Protein AF-A0A356J4E2-F1 (afdb_monomer_lite)

pLDDT: mean 89.83, std 13.66, range [46.75, 98.56]

Secondary structure (DSSP, 8-state):
-TT---SSSS-----EEEEEEE--SSEEEEEEE-TTS-EEEEEPEEEETTEEEEEEETTSSSSS----EEEEEE-

Radius of gyration: 14.54 Å; chains: 1; bounding box: 33×22×44 Å

Foldseek 3Di:
DVPCQDDPPSDDDWDKDKDKDAADDADKWKFFADPVRHGDDTFDWDADPRMIIGMQTLPPDVVGGTDDMDMDGDD

Structure (mmCIF, N/CA/C/O backbone):
data_AF-A0A356J4E2-F1
#
_entry.id   AF-A0A356J4E2-F1
#
loop_
_atom_site.group_PDB
_atom_site.id
_atom_site.type_symbol
_atom_site.label_atom_id
_atom_site.label_alt_id
_atom_site.label_comp_id
_atom_site.label_asym_id
_atom_site.label_entity_id
_atom_site.label_seq_id
_atom_site.pdbx_PDB_ins_code
_atom_site.Cartn_x
_atom_site.Cartn_y
_atom_site.Cartn_z
_atom_site.occupancy
_atom_site.B_iso_or_equiv
_atom_site.auth_seq_id
_atom_site.auth_comp_id
_atom_site.auth_asym_id
_atom_site.auth_atom_id
_atom_site.pdbx_PDB_model_num
ATOM 1 N N . MET A 1 1 ? 18.649 1.604 -28.518 1.00 46.75 1 MET A N 1
ATOM 2 C CA . MET A 1 1 ? 17.291 1.661 -29.098 1.00 46.75 1 MET A CA 1
ATOM 3 C C . MET A 1 1 ? 16.371 2.242 -28.030 1.00 46.75 1 MET A C 1
ATOM 5 O O . MET A 1 1 ? 16.353 1.715 -26.932 1.00 46.75 1 MET A O 1
ATOM 9 N N . LEU A 1 2 ? 15.710 3.371 -28.297 1.00 54.25 2 LEU A N 1
ATOM 10 C CA . LEU A 1 2 ? 14.992 4.213 -27.312 1.00 54.25 2 LEU A CA 1
ATOM 11 C C . LEU A 1 2 ? 13.581 3.683 -26.945 1.00 54.25 2 LEU A C 1
ATOM 13 O O . LEU A 1 2 ? 12.766 4.392 -26.362 1.00 54.25 2 LEU A O 1
ATOM 17 N N . LEU A 1 3 ? 13.274 2.439 -27.322 1.00 55.75 3 LEU A N 1
ATOM 18 C CA . LEU A 1 3 ? 11.946 1.825 -27.212 1.00 55.75 3 LEU A CA 1
ATOM 19 C C . LEU A 1 3 ? 11.999 0.437 -26.552 1.00 55.75 3 LEU A C 1
ATOM 21 O O . LEU A 1 3 ? 11.220 -0.440 -26.901 1.00 55.75 3 LEU A O 1
ATOM 25 N N . ASP A 1 4 ? 12.905 0.239 -25.596 1.00 57.66 4 ASP A N 1
ATOM 26 C CA . ASP A 1 4 ? 12.944 -0.975 -24.772 1.00 57.66 4 ASP A CA 1
ATOM 27 C C . ASP A 1 4 ? 12.504 -0.630 -23.338 1.00 57.66 4 ASP A C 1
ATOM 29 O O . ASP A 1 4 ? 13.308 -0.494 -22.420 1.00 57.66 4 ASP A O 1
ATOM 33 N N . TRP A 1 5 ? 11.207 -0.350 -23.164 1.00 52.53 5 TRP A N 1
ATOM 34 C CA . TRP A 1 5 ? 10.627 0.196 -21.921 1.00 52.53 5 TRP A CA 1
ATOM 35 C C . TRP A 1 5 ? 10.331 -0.872 -20.850 1.00 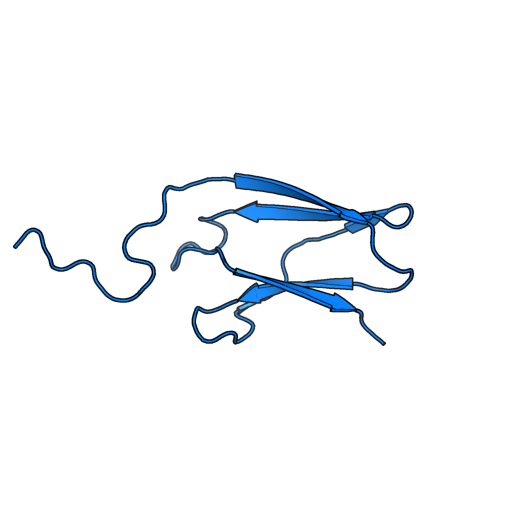52.53 5 TRP A C 1
ATOM 37 O O . TRP A 1 5 ? 9.529 -0.635 -19.943 1.00 52.53 5 TRP A O 1
ATOM 47 N N . GLY A 1 6 ? 10.965 -2.047 -20.938 1.00 58.75 6 GLY A N 1
ATOM 48 C CA . GLY A 1 6 ? 10.795 -3.141 -19.976 1.00 58.75 6 GLY A CA 1
ATOM 49 C C . GLY A 1 6 ? 9.339 -3.601 -19.822 1.00 58.75 6 GLY A C 1
ATOM 50 O O . GLY A 1 6 ? 8.475 -3.242 -20.616 1.00 58.75 6 GLY A O 1
ATOM 51 N N . ARG A 1 7 ? 9.043 -4.425 -18.810 1.00 64.19 7 ARG A N 1
ATOM 52 C CA . ARG A 1 7 ? 7.664 -4.789 -18.423 1.00 64.19 7 ARG A CA 1
ATOM 53 C C . ARG A 1 7 ? 7.060 -3.734 -17.487 1.00 64.19 7 ARG A C 1
ATOM 55 O O . ARG A 1 7 ? 7.788 -2.952 -16.888 1.00 64.19 7 ARG A O 1
ATOM 62 N N . LEU A 1 8 ? 5.728 -3.737 -17.380 1.00 59.47 8 LEU A N 1
ATOM 63 C CA . LEU A 1 8 ? 4.942 -2.818 -16.551 1.00 59.47 8 LEU A CA 1
ATOM 64 C C . LEU A 1 8 ? 5.508 -2.613 -15.126 1.00 59.47 8 LEU A C 1
ATOM 66 O O . LEU A 1 8 ? 5.956 -3.582 -14.508 1.00 59.47 8 LEU A O 1
ATOM 70 N N . PRO A 1 9 ? 5.358 -1.401 -14.555 1.00 57.78 9 PRO A N 1
ATOM 71 C CA . PRO A 1 9 ? 4.849 -0.189 -15.201 1.00 57.78 9 PRO A CA 1
ATOM 72 C C . PRO A 1 9 ? 5.954 0.518 -16.005 1.00 57.78 9 PRO A C 1
ATOM 74 O O . PRO A 1 9 ? 7.057 0.744 -15.513 1.00 57.78 9 PRO A O 1
ATOM 77 N N . HIS A 1 10 ? 5.633 0.901 -17.242 1.00 66.81 10 HIS A N 1
ATOM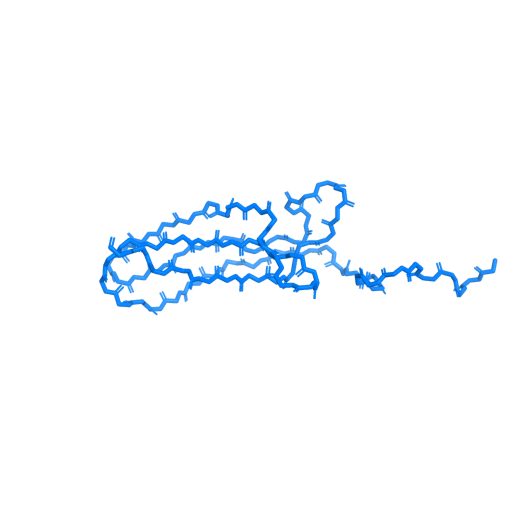 78 C CA . HIS A 1 10 ? 6.558 1.468 -18.231 1.00 66.81 10 HIS A CA 1
ATOM 79 C C . HIS A 1 10 ? 6.928 2.940 -17.948 1.00 66.81 10 HIS A C 1
ATOM 81 O O . HIS A 1 10 ? 6.722 3.789 -18.803 1.00 66.81 10 HIS A O 1
ATOM 87 N N . LEU A 1 11 ? 7.500 3.226 -16.772 1.00 75.81 11 LEU A N 1
ATOM 88 C CA . LEU A 1 11 ? 7.869 4.542 -16.213 1.00 75.81 11 LEU A CA 1
ATOM 89 C C . LEU A 1 11 ? 6.775 5.191 -15.346 1.00 75.81 11 LEU A C 1
ATOM 91 O O . LEU A 1 11 ? 5.761 5.690 -15.824 1.00 75.81 11 LEU A O 1
ATOM 95 N N . MET A 1 12 ? 7.039 5.240 -14.040 1.00 82.19 12 MET A N 1
ATOM 96 C CA . MET A 1 12 ? 6.281 6.013 -13.054 1.00 82.19 12 MET A CA 1
ATOM 97 C C . MET A 1 12 ? 7.118 7.217 -12.618 1.00 82.19 12 MET A C 1
ATOM 99 O O . MET A 1 12 ? 8.294 7.073 -12.281 1.00 82.19 12 MET A O 1
ATOM 103 N N . ARG A 1 13 ? 6.521 8.413 -12.595 1.00 89.00 13 ARG A N 1
ATOM 104 C CA . ARG A 1 13 ? 7.160 9.583 -11.980 1.00 89.00 13 ARG A CA 1
ATOM 105 C C . ARG A 1 13 ? 7.242 9.348 -10.473 1.00 89.00 13 ARG A C 1
ATOM 107 O O . ARG A 1 13 ? 6.215 9.065 -9.861 1.00 89.00 13 ARG A O 1
ATOM 114 N N . ASN A 1 14 ? 8.426 9.510 -9.876 1.00 93.00 14 ASN A N 1
ATOM 115 C CA . ASN A 1 14 ? 8.531 9.433 -8.420 1.00 93.00 14 ASN A CA 1
ATOM 116 C C . ASN A 1 14 ? 7.637 10.506 -7.774 1.00 93.00 14 ASN A C 1
ATOM 118 O O . ASN A 1 14 ? 7.614 11.662 -8.208 1.00 93.00 14 ASN A O 1
ATOM 122 N N . GLY A 1 15 ? 6.880 10.105 -6.762 1.00 94.38 15 GLY A N 1
ATOM 123 C CA . GLY A 1 15 ? 5.841 10.912 -6.154 1.00 94.38 15 GLY A CA 1
ATOM 124 C C . GLY A 1 15 ? 5.321 10.289 -4.869 1.00 94.38 15 GLY A C 1
ATOM 125 O O . GLY A 1 15 ? 5.548 9.113 -4.576 1.00 94.38 15 GLY A O 1
ATOM 126 N N . ARG A 1 16 ? 4.632 11.126 -4.094 1.00 97.69 16 ARG A N 1
ATOM 127 C CA . ARG A 1 16 ? 4.083 10.783 -2.785 1.00 97.69 16 ARG A CA 1
ATOM 128 C C . ARG A 1 16 ? 2.694 11.373 -2.644 1.00 97.69 16 ARG A C 1
ATOM 130 O O . ARG A 1 16 ? 2.462 12.487 -3.113 1.00 97.69 16 ARG A O 1
ATOM 137 N N . ALA A 1 17 ? 1.803 10.665 -1.968 1.00 97.81 17 ALA A N 1
ATOM 138 C CA . ALA A 1 17 ? 0.483 11.162 -1.621 1.00 97.81 17 ALA A CA 1
ATOM 139 C C . ALA A 1 17 ? 0.115 10.739 -0.197 1.00 97.81 17 ALA A C 1
ATOM 141 O O . ALA A 1 17 ? 0.199 9.564 0.156 1.00 97.81 17 ALA A O 1
ATOM 142 N N . ALA A 1 18 ? -0.332 11.699 0.613 1.00 98.19 18 ALA A N 1
ATOM 143 C CA . ALA A 1 18 ? -0.964 11.406 1.891 1.00 98.19 18 ALA A CA 1
ATOM 144 C C . ALA A 1 18 ? -2.419 10.990 1.637 1.00 98.19 18 ALA A C 1
ATOM 146 O O . ALA A 1 18 ? -3.235 11.789 1.175 1.00 98.19 18 ALA A O 1
ATOM 147 N N . CYS A 1 19 ? -2.746 9.738 1.938 1.00 97.94 19 CYS A N 1
ATOM 148 C CA . CYS A 1 19 ? -4.077 9.180 1.756 1.00 97.94 19 CYS A CA 1
ATOM 149 C C . CYS A 1 19 ? -4.832 9.200 3.087 1.00 97.94 19 CYS A C 1
ATOM 151 O O . CYS A 1 19 ? -4.298 8.791 4.119 1.00 97.94 19 CYS A O 1
ATOM 153 N N . ARG A 1 20 ? -6.088 9.666 3.074 1.00 97.81 20 ARG A N 1
ATOM 154 C CA . ARG A 1 20 ? -6.965 9.649 4.252 1.00 97.81 20 ARG A CA 1
ATOM 155 C C . ARG A 1 20 ? -8.400 9.318 3.867 1.00 97.81 20 ARG A C 1
ATOM 157 O O . ARG A 1 20 ? -9.053 10.098 3.178 1.00 97.81 20 ARG A O 1
ATOM 164 N N . LEU A 1 21 ? -8.909 8.191 4.353 1.00 96.81 21 LEU A N 1
ATOM 165 C CA . LEU A 1 21 ? -10.209 7.634 3.960 1.00 96.81 21 LEU A CA 1
ATOM 166 C C . LEU A 1 21 ? -11.065 7.377 5.201 1.00 96.81 21 LEU A C 1
ATOM 168 O O . LEU A 1 21 ? -10.528 7.056 6.259 1.00 96.81 21 LEU A O 1
ATOM 172 N N . ARG A 1 22 ? -12.390 7.540 5.100 1.00 97.94 22 ARG A N 1
ATOM 173 C CA . ARG A 1 22 ? -13.303 7.034 6.140 1.00 97.94 22 ARG A CA 1
ATOM 174 C C . ARG A 1 22 ? -13.402 5.519 5.996 1.00 97.94 22 ARG A C 1
ATOM 176 O O . ARG A 1 22 ? -13.543 5.036 4.877 1.00 97.94 22 ARG A O 1
ATOM 183 N N . VAL A 1 23 ? -13.355 4.807 7.113 1.00 96.94 23 VAL A N 1
ATOM 184 C CA . VAL A 1 23 ? -13.455 3.345 7.166 1.00 96.94 23 VAL A CA 1
ATOM 185 C C . VAL A 1 23 ? -14.471 2.930 8.224 1.00 96.94 23 VAL A C 1
ATOM 187 O O . VAL A 1 23 ? -14.778 3.707 9.129 1.00 96.94 23 VAL A O 1
ATOM 190 N N . ALA A 1 24 ? -15.010 1.720 8.093 1.00 95.75 24 ALA A N 1
ATOM 191 C CA . ALA A 1 24 ? -15.781 1.103 9.167 1.00 95.75 24 ALA A CA 1
ATOM 192 C C . ALA A 1 24 ? -14.867 0.772 10.360 1.00 95.75 24 ALA A C 1
ATOM 194 O O . ALA A 1 24 ? -13.656 0.616 10.188 1.00 95.75 24 ALA A O 1
ATOM 195 N N . ASP A 1 25 ? -15.452 0.635 11.549 1.00 92.44 25 ASP A N 1
ATOM 196 C CA . ASP A 1 25 ? -14.715 0.270 12.762 1.00 92.44 25 ASP A CA 1
ATOM 197 C C . ASP A 1 25 ? -14.021 -1.090 12.624 1.00 92.44 25 ASP A C 1
ATOM 199 O O . ASP A 1 25 ? -14.499 -1.976 11.919 1.00 92.44 25 ASP A O 1
ATOM 203 N N . GLY A 1 26 ? -12.909 -1.285 13.322 1.00 91.69 26 GLY A N 1
ATOM 204 C CA . GLY A 1 26 ? -12.130 -2.522 13.300 1.00 91.69 26 GLY A CA 1
ATOM 205 C C . GLY A 1 26 ? -10.694 -2.288 12.863 1.00 91.69 26 GLY A C 1
ATOM 206 O O . GLY A 1 26 ? -10.286 -1.154 12.596 1.00 91.69 26 GLY A O 1
ATOM 207 N N . ASP A 1 27 ? -9.944 -3.378 12.795 1.00 94.06 27 ASP A N 1
ATOM 208 C CA . ASP A 1 27 ? -8.532 -3.339 12.453 1.00 94.06 27 ASP A CA 1
ATOM 209 C C . ASP A 1 27 ? -8.357 -3.390 10.938 1.00 94.06 27 ASP A C 1
ATOM 211 O O . ASP A 1 27 ? -9.017 -4.157 10.237 1.00 94.06 27 ASP A O 1
ATOM 215 N N . TRP A 1 28 ? -7.466 -2.547 10.423 1.00 97.62 28 TRP A N 1
ATOM 216 C CA . TRP A 1 28 ? -7.206 -2.432 8.994 1.00 97.62 28 TRP A CA 1
ATOM 217 C C . TRP A 1 28 ? -5.727 -2.628 8.703 1.00 97.62 28 TRP A C 1
ATOM 219 O O . TRP A 1 28 ? -4.860 -2.169 9.448 1.00 97.62 28 TRP A O 1
ATOM 229 N N . THR A 1 29 ? -5.439 -3.265 7.575 1.00 98.19 29 THR A N 1
ATOM 230 C CA . THR A 1 29 ? -4.091 -3.400 7.031 1.00 98.19 29 THR A CA 1
ATOM 231 C C . THR A 1 29 ? -4.073 -2.898 5.598 1.00 98.19 29 T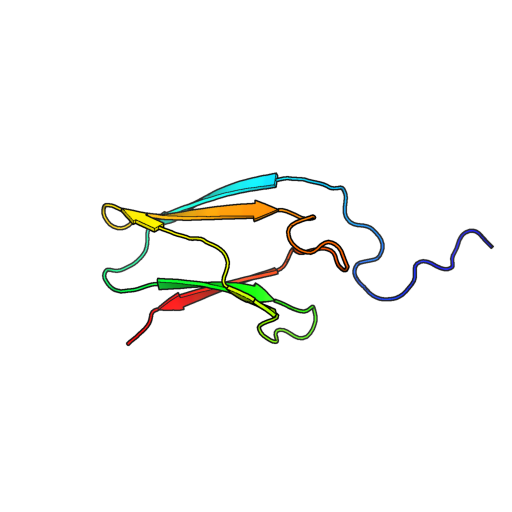HR A C 1
ATOM 233 O O . THR A 1 29 ? -4.955 -3.214 4.800 1.00 98.19 29 THR A O 1
ATOM 236 N N . VAL A 1 30 ? -3.070 -2.083 5.278 1.00 98.50 30 VAL A N 1
ATOM 237 C CA . VAL A 1 30 ? -2.836 -1.598 3.919 1.00 98.50 30 VAL A CA 1
ATOM 238 C C . VAL A 1 30 ? -1.713 -2.414 3.305 1.00 98.50 30 VAL A C 1
ATOM 240 O O . VAL A 1 30 ? -0.634 -2.513 3.885 1.00 98.50 30 VAL A O 1
ATOM 243 N N . TYR A 1 31 ? -1.944 -2.963 2.120 1.00 98.56 31 TYR A N 1
ATOM 244 C CA . TYR A 1 31 ? -0.936 -3.684 1.350 1.00 98.56 31 TYR A CA 1
ATOM 245 C C . TYR A 1 31 ? -0.570 -2.898 0.101 1.00 98.56 31 TYR A C 1
ATOM 247 O O . TYR A 1 31 ? -1.447 -2.364 -0.571 1.00 98.56 31 TYR A O 1
ATOM 255 N N . ALA A 1 32 ? 0.717 -2.855 -0.235 1.00 97.94 32 ALA A N 1
ATOM 256 C CA . ALA A 1 32 ? 1.153 -2.550 -1.591 1.00 97.94 32 ALA A CA 1
ATOM 257 C C . ALA A 1 32 ? 1.073 -3.829 -2.430 1.00 97.94 32 ALA A C 1
ATOM 259 O O . ALA A 1 32 ? 1.431 -4.908 -1.946 1.00 97.94 32 ALA A O 1
ATOM 260 N N . LEU A 1 33 ? 0.623 -3.712 -3.678 1.00 97.25 33 LEU A N 1
ATOM 261 C CA . LEU A 1 33 ? 0.418 -4.853 -4.568 1.00 97.25 33 LEU A CA 1
ATOM 262 C C . LEU A 1 33 ? 1.446 -4.908 -5.699 1.00 97.25 33 LEU A C 1
ATOM 264 O O . LEU A 1 33 ? 1.952 -3.888 -6.177 1.00 97.25 33 LEU A O 1
ATOM 268 N N . ASN A 1 34 ? 1.692 -6.123 -6.176 1.00 92.81 34 ASN A N 1
ATOM 269 C CA . ASN A 1 34 ? 2.223 -6.362 -7.508 1.00 92.81 34 ASN A CA 1
ATOM 270 C C . ASN A 1 34 ? 1.170 -6.054 -8.586 1.00 92.81 34 ASN A C 1
ATOM 272 O O . ASN A 1 34 ? -0.024 -5.942 -8.312 1.00 92.81 34 ASN A O 1
ATOM 276 N N . ALA A 1 35 ? 1.614 -5.939 -9.841 1.00 88.81 35 ALA A N 1
ATOM 277 C CA . ALA A 1 35 ? 0.722 -5.693 -10.979 1.00 88.81 35 ALA A CA 1
ATOM 278 C C . ALA A 1 35 ? -0.270 -6.846 -11.239 1.00 88.81 35 ALA A C 1
ATOM 280 O O . ALA A 1 35 ? -1.293 -6.633 -11.880 1.00 88.81 35 ALA A O 1
ATOM 281 N N . ASP A 1 36 ? 0.032 -8.051 -10.748 1.00 92.12 36 ASP A N 1
ATOM 282 C CA . ASP A 1 36 ? -0.842 -9.229 -10.801 1.00 92.12 36 ASP A CA 1
ATOM 283 C C . ASP A 1 36 ? -1.846 -9.298 -9.632 1.00 92.12 36 ASP A C 1
ATOM 285 O O . ASP A 1 36 ? -2.636 -10.235 -9.556 1.00 92.12 36 ASP A O 1
ATOM 289 N N . GLY A 1 37 ? -1.831 -8.308 -8.732 1.00 93.81 37 GLY A N 1
ATOM 290 C CA . GLY A 1 37 ? -2.716 -8.227 -7.573 1.00 93.81 37 GLY A CA 1
ATOM 291 C C . GLY A 1 37 ? -2.214 -8.965 -6.332 1.00 93.81 37 GLY A C 1
ATOM 292 O O . GLY A 1 37 ? -2.856 -8.869 -5.288 1.00 93.81 37 GLY A O 1
ATOM 293 N N . SER A 1 38 ? -1.073 -9.661 -6.385 1.00 95.88 38 SER A N 1
ATOM 294 C CA . SER A 1 38 ? -0.520 -10.292 -5.186 1.00 95.88 38 SER A CA 1
ATOM 295 C C . SER A 1 38 ? -0.038 -9.233 -4.186 1.00 95.88 38 SER A C 1
ATOM 297 O O . SER A 1 38 ? 0.512 -8.195 -4.568 1.00 95.88 38 SER A O 1
ATOM 299 N N . HIS A 1 39 ? -0.178 -9.507 -2.886 1.00 97.44 39 HIS A N 1
ATOM 300 C CA . HIS A 1 39 ? 0.416 -8.663 -1.844 1.00 97.44 39 HIS A CA 1
ATOM 301 C C . HIS A 1 39 ? 1.940 -8.668 -1.973 1.00 97.44 39 HIS A C 1
ATOM 303 O O . HIS A 1 39 ? 2.546 -9.723 -2.163 1.00 97.44 39 HIS A O 1
ATOM 309 N N . ARG A 1 40 ? 2.557 -7.489 -1.861 1.00 96.06 40 ARG A N 1
ATOM 310 C CA . ARG A 1 40 ? 4.015 -7.324 -1.866 1.00 96.06 40 ARG A CA 1
ATOM 311 C C . ARG A 1 40 ? 4.549 -7.039 -0.464 1.00 96.06 40 ARG A C 1
ATOM 313 O O . ARG A 1 40 ? 5.422 -7.755 0.010 1.00 96.06 40 ARG A O 1
ATOM 320 N N . PHE A 1 41 ? 4.030 -6.007 0.201 1.00 97.56 41 PHE A N 1
ATOM 321 C CA . PHE A 1 41 ? 4.397 -5.654 1.576 1.00 97.56 41 PHE A CA 1
ATOM 322 C C . PHE A 1 41 ? 3.278 -4.879 2.277 1.00 97.56 41 PHE A C 1
ATOM 324 O O . PHE A 1 41 ? 2.413 -4.290 1.627 1.00 97.56 41 PHE A O 1
ATOM 331 N N . VAL A 1 42 ? 3.319 -4.860 3.612 1.00 98.19 42 VAL A N 1
ATOM 332 C CA . VAL A 1 42 ? 2.422 -4.046 4.443 1.00 98.19 42 VAL A CA 1
ATOM 333 C C . VAL A 1 42 ? 2.907 -2.598 4.457 1.00 98.19 42 VAL A C 1
ATOM 335 O O . VAL A 1 42 ? 4.076 -2.323 4.725 1.00 98.19 42 VAL A O 1
ATOM 338 N N . VAL A 1 43 ? 2.000 -1.666 4.192 1.00 98.31 43 VAL A N 1
ATOM 339 C CA . VAL A 1 43 ? 2.244 -0.227 4.267 1.00 98.31 43 VAL A CA 1
ATOM 340 C C . VAL A 1 43 ? 1.917 0.253 5.682 1.00 98.31 43 VAL A C 1
ATOM 342 O O . VAL A 1 43 ? 0.819 -0.023 6.168 1.00 98.31 43 VAL A O 1
ATOM 345 N N . PRO A 1 44 ? 2.816 1.003 6.349 1.00 98.12 44 PRO A N 1
ATOM 346 C CA . PRO A 1 44 ? 2.504 1.626 7.627 1.00 98.12 44 PRO A CA 1
ATOM 347 C C . PRO A 1 44 ? 1.250 2.496 7.520 1.00 98.12 44 PRO A C 1
ATOM 349 O O . PRO A 1 44 ? 1.181 3.425 6.711 1.00 98.12 44 PRO A O 1
ATOM 352 N N . SER A 1 45 ? 0.262 2.188 8.351 1.00 98.00 45 SER A N 1
ATOM 353 C CA . SER A 1 45 ? -1.025 2.869 8.364 1.00 98.00 45 SER A CA 1
A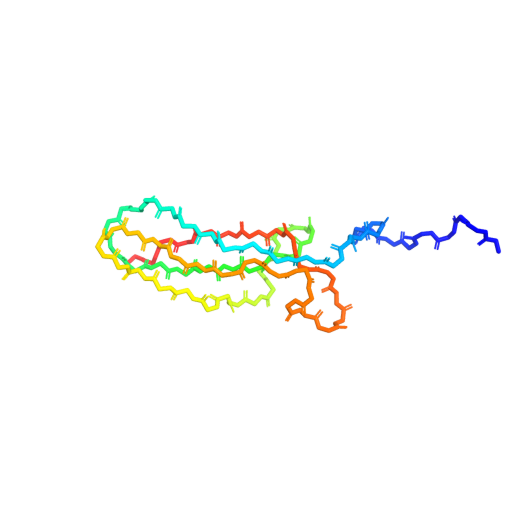TOM 354 C C . SER A 1 45 ? -1.555 3.003 9.783 1.00 98.00 45 SER A C 1
ATOM 356 O O . SER A 1 45 ? -1.262 2.164 10.632 1.00 98.00 45 SER A O 1
ATOM 358 N N . ALA A 1 46 ? -2.366 4.026 10.028 1.00 96.88 46 ALA A N 1
ATOM 359 C CA . ALA A 1 46 ? -3.024 4.241 11.311 1.00 96.88 46 ALA A CA 1
ATOM 360 C C . ALA A 1 46 ? -4.524 4.459 11.113 1.00 96.88 46 ALA A C 1
ATOM 362 O O . ALA A 1 46 ? -4.943 5.103 10.150 1.00 96.88 46 ALA A O 1
ATOM 363 N N . VAL A 1 47 ? -5.332 3.942 12.039 1.00 96.81 47 VAL A N 1
ATOM 364 C CA . VAL A 1 47 ? -6.765 4.234 12.109 1.00 96.81 47 VAL A CA 1
ATOM 365 C C . VAL A 1 47 ? -7.015 5.125 13.314 1.00 96.81 47 VAL A C 1
ATOM 367 O O . VAL A 1 47 ? -6.798 4.732 14.454 1.00 96.81 47 VAL A O 1
ATOM 370 N N . GLU A 1 48 ? -7.510 6.332 13.061 1.00 95.31 48 GLU A N 1
ATOM 371 C CA . GLU A 1 48 ? -7.868 7.290 14.103 1.00 95.31 48 GLU A CA 1
ATOM 372 C C . GLU A 1 48 ? -9.269 7.835 13.845 1.00 95.31 48 GLU A C 1
ATOM 374 O O . GLU A 1 48 ? -9.539 8.408 12.786 1.00 95.31 48 GLU A O 1
ATOM 379 N N . LYS A 1 49 ? -10.168 7.698 14.829 1.00 94.56 49 LYS A N 1
ATOM 380 C CA . LYS A 1 49 ? -11.541 8.239 14.772 1.00 94.56 49 LYS A CA 1
ATOM 381 C C . LYS A 1 49 ? -12.279 7.851 13.473 1.00 94.56 49 LYS A C 1
ATOM 383 O O . LYS A 1 49 ? -12.846 8.709 12.792 1.00 94.56 49 LYS A O 1
ATOM 388 N N . GLY A 1 50 ? -12.214 6.569 13.097 1.00 95.50 50 GLY A N 1
ATOM 389 C CA . GLY A 1 50 ? -12.858 6.032 11.889 1.00 95.50 50 GLY A CA 1
ATOM 390 C C . GLY A 1 50 ? -12.229 6.503 10.573 1.00 95.50 50 GLY A C 1
ATOM 391 O O . GLY A 1 50 ? -12.883 6.500 9.526 1.00 95.50 50 GLY A O 1
ATOM 392 N N . ARG A 1 51 ? -10.976 6.977 10.604 1.00 97.56 51 ARG A N 1
ATOM 393 C CA . ARG A 1 51 ? -10.223 7.347 9.405 1.00 97.56 51 ARG A CA 1
ATOM 394 C C . ARG A 1 51 ? -8.895 6.614 9.342 1.00 97.56 51 ARG A C 1
ATOM 396 O O . ARG A 1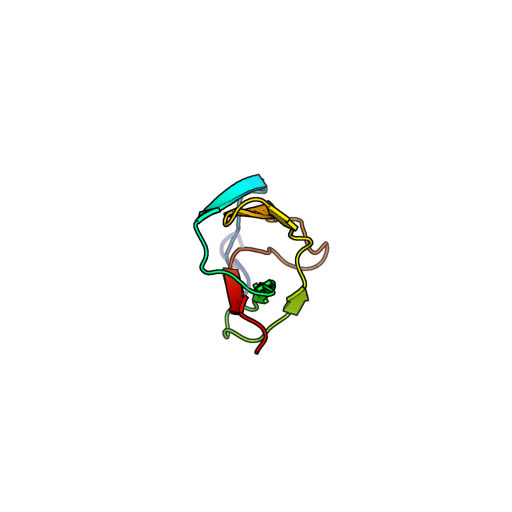 51 ? -8.061 6.794 10.222 1.00 97.56 51 ARG A O 1
ATOM 403 N N . LEU A 1 52 ? -8.699 5.871 8.260 1.00 98.06 52 LEU A N 1
ATOM 404 C CA . LEU A 1 52 ? -7.425 5.258 7.914 1.00 98.06 52 LEU A CA 1
ATOM 405 C C . LEU A 1 52 ? -6.533 6.293 7.219 1.00 98.06 52 LEU A C 1
ATOM 407 O O . LEU A 1 52 ? -6.988 6.982 6.297 1.00 98.06 52 LEU A O 1
ATOM 411 N N . SER A 1 53 ? -5.281 6.395 7.651 1.00 98.31 53 SER A N 1
ATOM 412 C CA . SER A 1 53 ? -4.236 7.205 7.027 1.00 98.31 53 SER A CA 1
ATOM 413 C C . SER A 1 53 ? -3.012 6.364 6.677 1.00 98.31 53 SER A C 1
ATOM 415 O O . SER A 1 53 ? -2.585 5.513 7.454 1.00 98.31 53 SER A O 1
ATOM 417 N N . PHE A 1 54 ? -2.442 6.622 5.501 1.00 98.56 54 PHE A N 1
ATOM 418 C CA . PHE A 1 54 ? -1.164 6.064 5.052 1.00 98.56 54 PHE A CA 1
ATOM 419 C C . PHE A 1 54 ? -0.535 6.986 3.998 1.00 98.56 54 PHE A C 1
ATOM 421 O O . PHE A 1 54 ? -1.202 7.873 3.459 1.00 98.56 54 PHE A O 1
ATOM 428 N N . GLU A 1 55 ? 0.748 6.791 3.699 1.00 98.50 55 GLU A N 1
ATOM 429 C CA . GLU A 1 55 ? 1.445 7.525 2.639 1.00 98.50 55 GLU A CA 1
ATOM 430 C C . GLU A 1 55 ? 1.730 6.585 1.463 1.00 98.50 55 GLU A C 1
ATOM 432 O O . GLU A 1 55 ? 2.495 5.629 1.593 1.00 98.50 55 GLU A O 1
ATOM 437 N N . ALA A 1 56 ? 1.121 6.857 0.308 1.00 97.94 56 ALA A N 1
ATOM 438 C CA . ALA A 1 56 ? 1.463 6.189 -0.939 1.00 97.94 56 ALA A CA 1
ATOM 439 C C . ALA A 1 56 ? 2.756 6.803 -1.487 1.00 97.94 56 ALA A C 1
ATOM 441 O O . ALA A 1 56 ? 2.828 8.018 -1.681 1.00 97.94 56 ALA A O 1
ATOM 442 N N . LYS A 1 57 ? 3.775 5.979 -1.733 1.00 97.81 57 LYS A N 1
ATOM 443 C CA . LYS A 1 57 ? 5.074 6.397 -2.273 1.00 97.81 57 LYS A CA 1
ATOM 444 C C . LYS A 1 57 ? 5.444 5.505 -3.436 1.00 97.81 57 LYS A C 1
ATOM 446 O O . LYS A 1 57 ? 5.495 4.288 -3.274 1.00 97.81 57 LYS A O 1
ATOM 451 N N . VAL A 1 58 ? 5.768 6.119 -4.567 1.00 96.12 58 VAL A N 1
ATOM 452 C CA . VAL A 1 58 ? 6.242 5.387 -5.746 1.00 96.12 58 VAL A CA 1
ATOM 453 C C . VAL A 1 58 ? 7.568 4.683 -5.455 1.00 96.12 58 VAL A C 1
ATOM 455 O O . VAL A 1 58 ? 7.766 3.563 -5.915 1.00 96.12 58 VAL A O 1
ATOM 458 N N . ASP A 1 59 ? 8.423 5.297 -4.636 1.00 95.25 59 ASP A N 1
ATOM 459 C CA . ASP A 1 59 ? 9.734 4.796 -4.212 1.00 95.25 59 ASP A CA 1
ATOM 460 C C . ASP A 1 59 ? 9.717 4.030 -2.873 1.00 95.25 59 ASP A C 1
ATOM 462 O O . ASP A 1 59 ? 10.755 3.899 -2.229 1.00 95.25 59 ASP A O 1
ATOM 466 N N . ALA A 1 60 ? 8.557 3.514 -2.436 1.00 95.88 60 ALA A N 1
ATOM 467 C CA . ALA A 1 60 ? 8.457 2.714 -1.204 1.00 95.88 60 ALA A CA 1
ATOM 468 C C . ALA A 1 60 ? 9.319 1.438 -1.227 1.00 95.88 60 ALA A 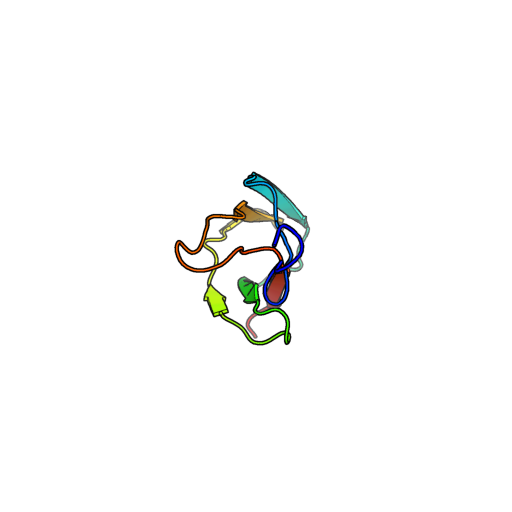C 1
ATOM 470 O O . ALA A 1 60 ? 9.723 0.952 -0.172 1.00 95.88 60 ALA A O 1
ATOM 471 N N . ASP A 1 61 ? 9.587 0.908 -2.420 1.00 92.31 61 ASP A N 1
ATOM 472 C CA . ASP A 1 61 ? 10.456 -0.237 -2.665 1.00 92.31 61 ASP A CA 1
ATOM 473 C C . ASP A 1 61 ? 11.605 0.223 -3.582 1.00 92.31 61 ASP A C 1
ATOM 475 O O . ASP A 1 61 ? 11.346 0.760 -4.663 1.00 92.31 61 ASP A O 1
ATOM 479 N N . PRO A 1 62 ? 12.877 0.049 -3.178 1.00 88.75 62 PRO A N 1
ATOM 480 C CA . PRO A 1 62 ? 14.021 0.499 -3.969 1.00 88.75 62 PRO A CA 1
ATOM 481 C C . PRO A 1 62 ? 14.208 -0.289 -5.275 1.00 88.75 62 PRO A C 1
ATOM 483 O O . PRO A 1 62 ? 14.972 0.142 -6.137 1.00 88.75 62 PRO A O 1
ATOM 486 N N . THR A 1 63 ? 13.550 -1.441 -5.426 1.00 87.88 63 THR A N 1
ATOM 487 C CA . THR A 1 63 ? 13.693 -2.338 -6.582 1.00 87.88 63 THR A CA 1
ATOM 488 C C . THR A 1 63 ? 12.556 -2.213 -7.595 1.00 87.88 63 THR A C 1
ATOM 490 O O . THR A 1 63 ? 12.727 -2.602 -8.751 1.00 87.88 63 THR A O 1
ATOM 493 N N . ALA A 1 64 ? 11.406 -1.657 -7.197 1.00 88.25 64 ALA A N 1
ATOM 494 C CA . ALA A 1 64 ? 10.222 -1.563 -8.043 1.00 88.25 64 ALA A CA 1
ATOM 495 C C . ALA A 1 64 ? 9.301 -0.403 -7.643 1.00 88.25 64 ALA A C 1
ATOM 497 O O . ALA A 1 64 ? 9.086 -0.121 -6.468 1.00 88.25 64 ALA A O 1
ATOM 498 N N . ALA A 1 65 ? 8.649 0.212 -8.632 1.00 91.44 65 ALA A N 1
ATOM 499 C CA . ALA A 1 65 ? 7.622 1.213 -8.363 1.00 91.44 65 ALA A CA 1
ATOM 500 C C . ALA A 1 65 ? 6.441 0.608 -7.577 1.00 91.44 65 ALA A C 1
ATOM 502 O O . ALA A 1 65 ? 5.978 -0.502 -7.871 1.00 91.44 65 ALA A O 1
ATOM 503 N N . SER A 1 66 ? 5.927 1.366 -6.609 1.00 94.44 66 SER A N 1
ATOM 504 C CA . SER A 1 66 ? 4.748 1.019 -5.807 1.00 94.44 66 SER A CA 1
ATOM 505 C C . SER A 1 66 ? 3.588 1.963 -6.131 1.00 94.44 66 SER A C 1
ATOM 507 O O . SER A 1 66 ? 3.708 3.175 -5.982 1.00 94.44 66 SER A O 1
ATOM 509 N N . TYR A 1 67 ? 2.478 1.426 -6.638 1.00 93.44 67 TYR A N 1
ATOM 510 C CA . TYR A 1 67 ? 1.384 2.247 -7.189 1.00 93.44 67 TYR A CA 1
ATOM 511 C C . TYR A 1 67 ? -0.013 1.619 -7.067 1.00 93.44 67 TYR A C 1
ATOM 513 O O . TYR A 1 67 ? -1.004 2.280 -7.367 1.00 93.44 67 TYR A O 1
ATOM 521 N N . LEU A 1 68 ? -0.104 0.367 -6.615 1.00 95.88 68 LEU A N 1
ATOM 522 C CA . LEU A 1 68 ? -1.356 -0.331 -6.338 1.00 95.88 68 LEU A CA 1
ATOM 523 C C . LEU A 1 68 ? -1.423 -0.639 -4.848 1.00 95.88 68 LEU A C 1
ATOM 525 O O . LEU A 1 68 ? -0.431 -1.089 -4.270 1.00 95.88 68 LEU A O 1
ATOM 529 N N . TYR A 1 69 ? -2.585 -0.395 -4.246 1.00 97.94 69 TYR A N 1
ATOM 530 C CA . TYR A 1 69 ? -2.800 -0.577 -2.817 1.00 97.94 69 TYR A CA 1
ATOM 531 C C . TYR A 1 69 ? -4.142 -1.256 -2.549 1.00 97.94 69 TYR A C 1
ATOM 533 O O . TYR A 1 69 ? -5.140 -0.917 -3.184 1.00 97.94 69 TYR A O 1
ATOM 541 N N . GLU A 1 70 ? -4.165 -2.165 -1.580 1.00 98.19 70 GLU A N 1
ATOM 542 C CA . GLU A 1 70 ? -5.381 -2.792 -1.060 1.00 98.19 70 GLU A CA 1
ATOM 543 C C . GLU A 1 70 ? -5.562 -2.455 0.419 1.00 98.19 70 GLU A C 1
ATOM 545 O O . GLU A 1 70 ? -4.595 -2.395 1.178 1.00 98.19 70 GLU A O 1
ATOM 550 N N . LEU A 1 71 ? -6.811 -2.222 0.823 1.00 97.88 71 LEU A N 1
ATOM 551 C CA . LEU A 1 71 ? -7.204 -1.982 2.206 1.00 97.88 71 LEU A CA 1
ATOM 552 C C . LEU A 1 71 ? -8.008 -3.194 2.672 1.00 97.88 71 LEU A C 1
ATOM 554 O O . LEU A 1 71 ? -9.129 -3.404 2.210 1.00 97.88 71 LEU A O 1
ATOM 558 N N . VAL A 1 72 ? -7.448 -3.965 3.597 1.00 97.81 72 VAL A N 1
ATOM 559 C CA . VAL A 1 72 ? -8.069 -5.175 4.142 1.00 97.81 72 VAL A CA 1
ATOM 560 C C . VAL A 1 72 ? -8.529 -4.899 5.564 1.00 97.81 72 VAL A C 1
ATOM 562 O O . VAL A 1 72 ? -7.773 -4.356 6.369 1.00 97.81 72 VAL A O 1
ATOM 565 N N . ARG A 1 73 ? -9.771 -5.270 5.877 1.00 96.50 73 ARG A N 1
ATOM 566 C CA . ARG A 1 73 ? -10.288 -5.270 7.248 1.00 96.50 73 ARG A CA 1
ATOM 567 C C . ARG A 1 73 ? -10.006 -6.634 7.868 1.00 96.50 73 ARG A C 1
ATOM 569 O O . ARG A 1 73 ? -10.458 -7.643 7.333 1.00 96.50 73 ARG A O 1
ATOM 576 N N . ASN A 1 74 ? -9.274 -6.651 8.973 1.00 91.69 74 ASN A N 1
ATOM 577 C CA . ASN A 1 74 ? -8.992 -7.868 9.720 1.00 91.69 74 ASN A CA 1
ATOM 578 C C . ASN A 1 74 ? -10.237 -8.239 10.539 1.00 91.69 74 ASN A C 1
ATOM 580 O O . ASN A 1 74 ? -10.890 -7.361 11.110 1.00 91.69 74 ASN A O 1
ATOM 584 N N . HIS A 1 75 ? -10.601 -9.520 10.495 1.00 73.06 75 HIS A N 1
ATOM 585 C CA . HIS A 1 75 ? -11.789 -10.071 11.149 1.00 73.06 75 HIS A CA 1
ATOM 586 C C . HIS A 1 75 ? -11.627 -10.195 12.662 1.00 73.06 75 HIS A C 1
ATOM 588 O O . HIS A 1 75 ? -10.511 -10.554 13.100 1.00 73.06 75 HIS A O 1
#

Sequence (75 aa):
MLLDWGRLPHLMRNGRAACRLRVADGDWTVYALNADGSHRFVVPSAVEKGRLSFEAKVDADPTAASYLYELVRNH